Protein AF-A0A4U0RTZ6-F1 (afdb_monomer_lite)

InterPro domains:
  IPR002560 Transposase IS204/IS1001/IS1096/IS1165, DDE domain [PF01610] (41-127)
  IPR047951 Transposase ISL3 [PTHR33498] (40-130)

Organism: NCBI:txid2571141

Foldseek 3Di:
DVVVVVVVVVVVVVVVVVVVVVVVVLVPDDPLVNCCCVQLVVQQVVQVPDLVSNLVSNVVSLVVCVPDPNPSCVVVSVVCVVCVVVVSCVSVDPDDCVVVVVLVVVLVVLCVVCVVVDDPVRSVCVSVVD

Radius of gyration: 20.29 Å; chains: 1; bounding box: 56×34×50 Å

Sequence (130 aa):
HRRSHRAAELAVERARYEADRAERAFGQVEPENRLVARSLFAKLLAHHEHSAGEHAALQEWIEAVTADDLPALHGFVHDLEKDRQAVQCGLDLPYSNGATEGINNKTKLLKRQTYGRAGFALLRQRILLN

Secondary structure (DSSP, 8-state):
-HHHHHHHHHHHHHHHHHHHHHHHHHHHS-HHHHHHHHHHHHHHHHTTTSHHHHHHHHHHHHHHHHHTT-HHHHHHHHHHHHTHHHHHHHHHSS--SHHHHHHHHHHHHHHHHTTT---HHHHHHHHHT-

Structure (mmCIF, N/CA/C/O backbone):
data_AF-A0A4U0RTZ6-F1
#
_entry.id   AF-A0A4U0RTZ6-F1
#
loop_
_atom_site.group_PDB
_atom_site.id
_atom_site.type_symbol
_atom_site.label_atom_id
_atom_site.label_alt_id
_atom_site.label_comp_id
_atom_site.label_asym_id
_atom_site.label_entity_id
_atom_site.label_seq_id
_atom_site.pdbx_PDB_ins_code
_atom_site.Cartn_x
_atom_site.Cartn_y
_atom_site.Cartn_z
_atom_site.occupancy
_atom_site.B_iso_or_equiv
_atom_site.auth_seq_id
_atom_site.auth_comp_id
_atom_site.auth_asym_id
_atom_site.auth_atom_id
_atom_site.pdbx_PDB_model_num
ATOM 1 N N . HIS A 1 1 ? 33.397 15.832 12.722 1.00 61.72 1 HIS A N 1
ATOM 2 C CA . HIS A 1 1 ? 32.245 16.616 13.215 1.00 61.72 1 HIS A CA 1
ATOM 3 C C . HIS A 1 1 ? 31.463 17.366 12.123 1.00 61.72 1 HIS A C 1
ATOM 5 O O . HIS A 1 1 ? 30.258 17.188 12.039 1.00 61.72 1 HIS A O 1
ATOM 11 N N . ARG A 1 2 ? 32.096 18.169 11.247 1.00 61.81 2 ARG A N 1
ATOM 12 C CA . ARG A 1 2 ? 31.382 18.991 10.235 1.00 61.81 2 ARG A CA 1
ATOM 13 C C . ARG A 1 2 ? 30.721 18.184 9.089 1.00 61.81 2 ARG A C 1
ATOM 15 O O . ARG A 1 2 ? 29.694 18.592 8.565 1.00 61.81 2 ARG A O 1
ATOM 22 N N . ARG A 1 3 ? 31.271 17.012 8.729 1.00 62.34 3 ARG A N 1
ATOM 23 C CA . ARG A 1 3 ? 30.697 16.098 7.712 1.00 62.34 3 ARG A CA 1
ATOM 24 C C . ARG A 1 3 ? 29.473 15.307 8.201 1.00 62.34 3 ARG A C 1
ATOM 26 O O . ARG A 1 3 ? 28.564 15.094 7.411 1.00 62.34 3 ARG A O 1
ATOM 33 N N . SER A 1 4 ? 29.428 14.905 9.476 1.00 70.50 4 SER A N 1
ATOM 34 C CA . SER A 1 4 ? 28.266 14.187 10.031 1.00 70.50 4 SER A CA 1
ATOM 35 C C . SER A 1 4 ? 27.061 15.110 10.209 1.00 70.50 4 SER A C 1
ATOM 37 O O . SER A 1 4 ? 25.942 14.689 9.956 1.00 70.50 4 SER A O 1
ATOM 39 N N . HIS A 1 5 ? 27.299 16.383 10.544 1.00 78.38 5 HIS A N 1
ATOM 40 C CA . HIS A 1 5 ? 26.258 17.412 10.593 1.00 78.38 5 HIS A CA 1
ATOM 41 C C . HIS A 1 5 ? 25.587 17.603 9.227 1.00 78.38 5 HIS A C 1
ATOM 43 O O . HIS A 1 5 ? 24.372 17.522 9.116 1.00 78.38 5 HIS A O 1
ATOM 49 N N . ARG A 1 6 ? 26.386 17.734 8.160 1.00 81.50 6 ARG A N 1
ATOM 50 C CA . ARG A 1 6 ? 25.861 17.905 6.799 1.00 81.50 6 ARG A CA 1
ATOM 51 C C . ARG A 1 6 ? 25.151 16.666 6.250 1.00 81.50 6 ARG A C 1
ATOM 53 O O . ARG A 1 6 ? 24.197 16.792 5.495 1.00 81.50 6 ARG A O 1
ATOM 60 N N . ALA A 1 7 ? 25.597 15.468 6.630 1.00 84.25 7 ALA A N 1
ATOM 61 C CA . ALA A 1 7 ? 24.896 14.231 6.287 1.00 84.25 7 ALA A CA 1
ATOM 62 C C . ALA A 1 7 ? 23.529 14.134 6.987 1.00 84.25 7 ALA A C 1
ATOM 64 O O . ALA A 1 7 ? 22.559 13.718 6.361 1.00 84.25 7 ALA A O 1
ATOM 65 N N . ALA A 1 8 ? 23.440 14.559 8.252 1.00 83.88 8 ALA A N 1
ATOM 66 C CA . ALA A 1 8 ? 22.179 14.616 8.986 1.00 83.88 8 ALA A CA 1
ATOM 67 C C . ALA A 1 8 ? 21.218 15.666 8.401 1.00 83.88 8 ALA A C 1
ATOM 69 O O . ALA A 1 8 ? 20.047 15.364 8.197 1.00 83.88 8 ALA A O 1
ATOM 70 N N . GLU A 1 9 ? 21.714 16.858 8.053 1.00 87.00 9 GLU A N 1
ATOM 71 C CA . GLU A 1 9 ? 20.928 17.895 7.364 1.00 87.00 9 GLU A CA 1
ATOM 72 C C . GLU A 1 9 ? 20.334 17.373 6.049 1.00 87.00 9 GLU A C 1
ATOM 74 O O . GLU A 1 9 ? 19.130 17.477 5.825 1.00 87.00 9 GLU A O 1
ATOM 79 N N . LEU A 1 10 ? 21.159 16.732 5.214 1.00 90.25 10 LEU A N 1
ATOM 80 C CA . LEU A 1 10 ? 20.715 16.138 3.951 1.00 90.25 10 LEU A CA 1
ATOM 81 C C . LEU A 1 10 ? 19.707 15.000 4.155 1.00 90.25 10 LEU A C 1
ATOM 83 O O . LEU A 1 10 ? 18.786 14.854 3.355 1.00 90.25 10 LEU A O 1
ATOM 87 N N . ALA A 1 11 ? 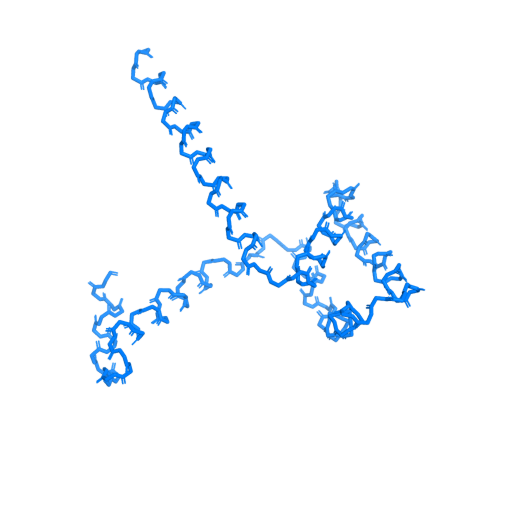19.859 14.192 5.208 1.00 91.31 11 ALA A N 1
ATOM 88 C CA . ALA A 1 11 ? 18.905 13.133 5.532 1.00 91.31 11 ALA A CA 1
ATOM 89 C C . ALA A 1 11 ? 17.539 13.706 5.937 1.00 91.31 11 ALA A C 1
ATOM 91 O O . ALA A 1 11 ? 16.511 13.217 5.474 1.00 91.31 11 ALA A O 1
ATOM 92 N N . V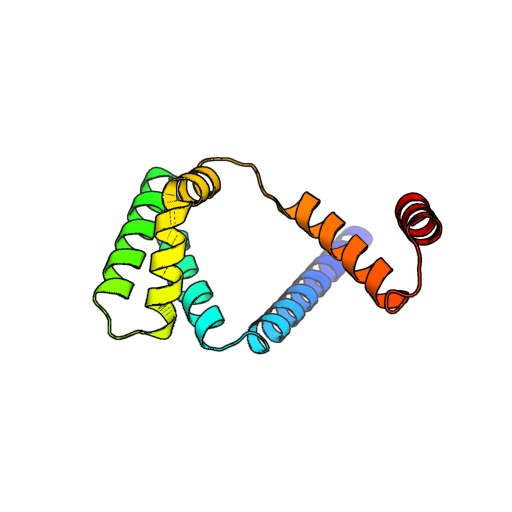AL A 1 12 ? 17.527 14.771 6.744 1.00 92.88 12 VAL A N 1
ATOM 93 C CA . VAL A 1 12 ? 16.297 15.477 7.130 1.00 92.88 12 VAL A CA 1
ATOM 94 C C . VAL A 1 12 ? 15.625 16.103 5.911 1.00 92.88 12 VAL A C 1
ATOM 96 O O . VAL A 1 12 ? 14.416 15.969 5.738 1.00 92.88 12 VAL A O 1
ATOM 99 N N . GLU A 1 13 ? 16.391 16.755 5.040 1.00 92.69 13 GLU A N 1
ATOM 100 C CA . GLU A 1 13 ? 15.854 17.377 3.829 1.00 92.69 13 GLU A CA 1
ATOM 101 C C . GLU A 1 13 ? 15.295 16.341 2.850 1.00 92.69 13 GLU A C 1
ATOM 103 O O . GLU A 1 13 ? 14.209 16.517 2.296 1.00 92.69 13 GLU A O 1
ATOM 108 N N . ARG A 1 14 ? 15.975 15.199 2.715 1.00 92.62 14 ARG A N 1
ATOM 109 C CA . ARG A 1 14 ? 15.479 14.075 1.925 1.00 92.62 14 ARG A CA 1
ATOM 110 C C . ARG A 1 14 ? 14.191 13.488 2.501 1.00 92.62 14 ARG A C 1
ATOM 112 O O . ARG A 1 14 ? 13.264 13.241 1.737 1.00 92.62 14 ARG A O 1
ATOM 119 N N . ALA A 1 15 ? 14.115 13.302 3.817 1.00 90.56 15 ALA A N 1
ATOM 120 C CA . ALA A 1 15 ? 12.908 12.807 4.473 1.00 90.56 15 ALA A CA 1
ATOM 121 C C . ALA A 1 15 ? 11.719 13.758 4.259 1.00 90.56 15 ALA A C 1
ATOM 123 O O . ALA A 1 15 ? 10.623 13.303 3.943 1.00 90.56 15 ALA A O 1
ATOM 124 N N . ARG A 1 16 ? 11.943 15.078 4.345 1.00 92.88 16 ARG A N 1
ATOM 125 C CA . ARG A 1 16 ? 10.922 16.092 4.028 1.00 92.88 16 ARG A CA 1
ATOM 126 C C . ARG A 1 16 ? 10.460 15.994 2.579 1.00 92.88 16 ARG A C 1
ATOM 128 O O . ARG A 1 16 ? 9.267 15.922 2.323 1.00 92.88 16 ARG A O 1
ATOM 135 N N . TYR A 1 17 ? 11.397 15.914 1.636 1.00 93.00 17 TYR A N 1
ATOM 136 C CA . TYR A 1 17 ? 11.056 15.764 0.224 1.00 93.00 17 TYR A CA 1
ATOM 137 C C . TYR A 1 17 ? 10.249 14.487 -0.056 1.00 93.00 17 TYR A C 1
ATOM 139 O O . TYR A 1 17 ? 9.292 14.509 -0.833 1.00 93.00 17 TYR A O 1
ATOM 147 N N . GLU A 1 18 ? 10.636 13.367 0.556 1.00 90.56 18 GLU A N 1
ATOM 148 C CA . GLU A 1 18 ? 9.924 12.095 0.429 1.00 90.56 18 GLU A CA 1
ATOM 149 C C . GLU A 1 18 ? 8.515 12.182 1.036 1.00 90.56 18 GLU A C 1
ATOM 151 O O . GLU A 1 18 ? 7.569 11.712 0.401 1.00 90.56 18 GLU A O 1
ATOM 156 N N . ALA A 1 19 ? 8.353 12.859 2.177 1.00 88.62 19 ALA A N 1
ATOM 157 C CA . ALA A 1 19 ? 7.051 13.129 2.785 1.00 88.62 19 ALA A CA 1
ATOM 158 C C . ALA A 1 19 ? 6.160 13.995 1.878 1.00 88.62 19 ALA A C 1
ATOM 160 O O . ALA A 1 19 ? 5.053 13.579 1.539 1.00 88.62 19 ALA A O 1
ATOM 161 N N . ASP A 1 20 ? 6.664 15.126 1.379 1.00 93.00 20 ASP A N 1
ATOM 162 C CA . ASP A 1 20 ? 5.916 16.011 0.474 1.00 93.00 20 ASP A CA 1
ATOM 163 C C . ASP A 1 20 ? 5.513 15.288 -0.820 1.00 93.00 20 ASP A C 1
ATOM 165 O O . ASP A 1 20 ? 4.450 15.513 -1.406 1.00 93.00 20 ASP A O 1
ATOM 169 N N . ARG A 1 21 ? 6.395 14.416 -1.322 1.00 91.19 21 ARG A N 1
ATOM 170 C CA . ARG A 1 21 ? 6.116 13.586 -2.495 1.00 91.19 21 ARG A CA 1
ATOM 171 C C . ARG A 1 21 ? 5.011 12.576 -2.203 1.00 91.19 21 ARG A C 1
ATOM 173 O O . ARG A 1 21 ? 4.152 12.390 -3.066 1.00 91.19 21 ARG A O 1
ATOM 180 N N . ALA A 1 22 ? 5.046 11.931 -1.040 1.00 87.75 22 ALA A N 1
ATOM 181 C CA . ALA A 1 22 ? 4.019 10.991 -0.614 1.00 87.75 22 ALA A CA 1
ATOM 182 C C . ALA A 1 22 ? 2.666 11.691 -0.445 1.00 87.75 22 ALA A C 1
ATOM 184 O O . ALA A 1 22 ? 1.664 11.185 -0.940 1.00 87.75 22 ALA A O 1
ATOM 185 N N . GLU A 1 23 ? 2.638 12.886 0.146 1.00 88.25 23 GLU A N 1
ATOM 186 C CA . GLU A 1 23 ? 1.414 13.669 0.322 1.00 88.25 23 GLU A CA 1
ATOM 187 C C . GLU A 1 23 ? 0.792 14.066 -1.022 1.00 88.25 23 GLU A C 1
ATOM 189 O O . GLU A 1 23 ? -0.400 13.847 -1.248 1.00 88.25 23 GLU A O 1
ATOM 194 N N . ARG A 1 24 ? 1.602 14.558 -1.970 1.00 92.25 24 ARG A N 1
ATOM 195 C CA . ARG A 1 24 ? 1.122 14.841 -3.332 1.00 92.25 24 ARG A CA 1
ATOM 196 C C . ARG A 1 24 ? 0.574 13.593 -4.010 1.00 92.25 24 ARG A C 1
ATOM 198 O O . ARG A 1 24 ? -0.482 13.666 -4.629 1.00 92.25 24 ARG A O 1
ATOM 205 N N . ALA A 1 25 ? 1.280 12.466 -3.908 1.00 88.12 25 ALA A N 1
ATOM 206 C CA . ALA A 1 25 ? 0.829 11.206 -4.490 1.00 88.12 25 ALA A CA 1
ATOM 207 C C . ALA A 1 25 ? -0.500 10.75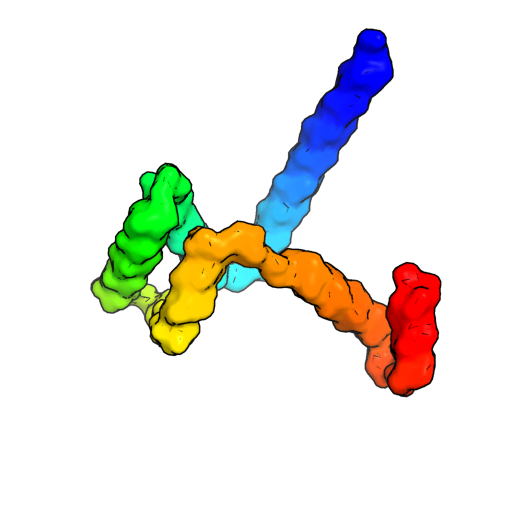5 -3.871 1.00 88.12 25 ALA A C 1
ATOM 209 O O . ALA A 1 25 ? -1.427 10.429 -4.606 1.00 88.12 25 ALA A O 1
ATOM 210 N N . PHE A 1 26 ? -0.624 10.824 -2.544 1.00 86.88 26 PHE A N 1
ATOM 211 C CA . PHE A 1 26 ? -1.859 10.524 -1.830 1.00 86.88 26 PHE A CA 1
ATOM 212 C C . PHE A 1 26 ? -3.000 11.433 -2.303 1.00 86.88 26 PHE A C 1
ATOM 214 O O . PHE A 1 26 ? -4.069 10.944 -2.646 1.00 86.88 26 PHE A O 1
ATOM 221 N N . GLY A 1 27 ? -2.758 12.737 -2.453 1.00 89.50 27 GLY A N 1
ATOM 222 C CA . GLY A 1 27 ? -3.729 13.705 -2.973 1.00 89.50 27 GLY A CA 1
ATOM 223 C C . GLY A 1 27 ? -4.223 13.450 -4.408 1.00 89.50 27 GLY A C 1
ATOM 224 O O . GLY A 1 27 ? -5.266 13.983 -4.784 1.00 89.50 27 GLY A O 1
ATOM 225 N N . GLN A 1 28 ? -3.528 12.627 -5.198 1.00 90.81 28 GLN A N 1
ATOM 226 C CA . GLN A 1 28 ? -3.966 12.210 -6.540 1.00 90.81 28 GLN A CA 1
ATOM 227 C C . GLN A 1 28 ? -4.785 10.911 -6.541 1.00 90.81 28 GLN A C 1
ATOM 229 O O . GLN A 1 28 ? -5.435 10.615 -7.539 1.00 90.81 28 GLN A O 1
ATOM 234 N N . VAL A 1 29 ? -4.761 10.140 -5.450 1.00 89.50 29 VAL A N 1
ATOM 235 C CA . VAL A 1 29 ? -5.569 8.921 -5.297 1.00 89.50 29 VAL A CA 1
ATOM 236 C C . VAL A 1 29 ? -7.043 9.290 -5.142 1.00 89.50 29 VAL A C 1
ATOM 238 O O . VAL A 1 29 ? -7.375 10.322 -4.552 1.00 89.50 29 VAL A O 1
ATOM 241 N N . GLU A 1 30 ? -7.931 8.440 -5.651 1.00 89.19 30 GLU A N 1
ATOM 242 C CA . GLU A 1 30 ? -9.375 8.621 -5.571 1.00 89.19 30 GLU A CA 1
ATOM 243 C C . GLU A 1 30 ? -9.835 8.813 -4.109 1.00 89.19 30 GLU A C 1
ATOM 245 O O . GLU A 1 30 ? -9.313 8.152 -3.203 1.00 89.19 30 GLU A O 1
ATOM 250 N N . PRO A 1 31 ? -10.811 9.704 -3.837 1.00 87.31 31 PRO A N 1
ATOM 251 C CA . PRO A 1 31 ? -11.238 10.022 -2.472 1.00 87.31 31 PRO A CA 1
ATOM 252 C C . PRO A 1 31 ? -11.645 8.803 -1.634 1.00 87.31 31 PRO A C 1
ATOM 254 O O . PRO A 1 31 ? -11.337 8.753 -0.446 1.00 87.31 31 PRO A O 1
ATOM 257 N N . GLU A 1 32 ? -12.284 7.820 -2.259 1.00 85.94 32 GLU A N 1
ATOM 258 C CA . GLU A 1 32 ? -12.753 6.579 -1.634 1.00 85.94 32 GLU A CA 1
ATOM 259 C C . GLU A 1 32 ? -11.579 5.700 -1.173 1.00 85.94 32 GLU A C 1
ATOM 261 O O . GLU A 1 32 ? -11.498 5.310 -0.009 1.00 85.94 32 GLU A O 1
ATOM 266 N N . ASN A 1 33 ? -10.589 5.499 -2.047 1.00 86.31 33 ASN A N 1
ATOM 267 C CA . ASN A 1 33 ? -9.361 4.760 -1.740 1.00 86.31 33 ASN A CA 1
ATOM 268 C C . ASN A 1 33 ? -8.546 5.446 -0.633 1.00 86.31 33 ASN A C 1
ATOM 270 O O . ASN A 1 33 ? -7.987 4.794 0.252 1.00 86.31 33 ASN A O 1
ATOM 274 N N . ARG A 1 34 ? -8.510 6.784 -0.636 1.00 90.00 34 ARG A N 1
ATOM 275 C CA . ARG A 1 34 ? -7.904 7.560 0.454 1.00 90.00 34 ARG A CA 1
ATOM 276 C C . ARG A 1 34 ? -8.622 7.362 1.785 1.00 90.00 34 ARG A C 1
ATOM 278 O O . ARG A 1 34 ? -7.961 7.345 2.824 1.00 90.00 34 ARG A O 1
ATOM 285 N N . LEU A 1 35 ? -9.951 7.269 1.765 1.00 87.56 35 LEU A N 1
ATOM 286 C CA . LEU A 1 35 ? -10.767 7.079 2.961 1.00 87.56 35 LEU A CA 1
ATOM 287 C C . LEU A 1 35 ? -10.522 5.699 3.577 1.00 87.56 35 LEU A C 1
ATOM 289 O O . LEU A 1 35 ? -10.291 5.623 4.785 1.00 87.56 35 LEU A O 1
ATOM 293 N N . VAL A 1 36 ? -10.469 4.644 2.757 1.00 88.12 36 VAL A N 1
ATOM 294 C CA . VAL A 1 36 ? -10.050 3.298 3.189 1.00 88.12 36 VAL A CA 1
ATOM 295 C C . VAL A 1 36 ? -8.679 3.366 3.855 1.00 88.12 36 VAL A C 1
ATOM 297 O O . VAL A 1 36 ? -8.543 3.010 5.022 1.00 88.12 36 VAL A O 1
ATOM 300 N N . ALA A 1 37 ? -7.676 3.895 3.146 1.00 85.25 37 ALA A N 1
ATOM 301 C CA . ALA A 1 37 ? -6.304 3.934 3.639 1.00 85.25 37 ALA A CA 1
ATOM 302 C C . ALA A 1 37 ? -6.184 4.690 4.970 1.00 85.25 37 ALA A C 1
ATOM 304 O O . ALA A 1 37 ? -5.548 4.203 5.896 1.00 85.25 37 ALA A O 1
ATOM 305 N N . ARG A 1 38 ? -6.818 5.861 5.106 1.00 86.94 38 ARG A N 1
ATOM 306 C CA . ARG A 1 38 ? -6.750 6.647 6.348 1.00 86.94 38 ARG A CA 1
ATOM 307 C C . ARG A 1 38 ? -7.469 5.977 7.508 1.00 86.94 38 ARG A C 1
ATOM 309 O O . ARG A 1 38 ? -6.922 5.952 8.604 1.00 86.94 38 ARG A O 1
ATOM 316 N N . SER A 1 39 ? -8.690 5.496 7.281 1.00 88.44 39 SER A N 1
ATOM 317 C CA . SER A 1 39 ? -9.533 4.941 8.344 1.00 88.44 39 SER A CA 1
ATOM 318 C C . SER A 1 39 ? -8.978 3.617 8.868 1.00 88.44 39 SER A C 1
ATOM 320 O O . SER A 1 39 ? -8.818 3.465 10.078 1.00 88.44 39 SER A O 1
ATOM 322 N N . LEU A 1 40 ? -8.588 2.710 7.967 1.00 88.00 40 LEU A N 1
ATOM 323 C CA . LEU A 1 40 ? -7.985 1.431 8.327 1.00 88.00 40 LEU A CA 1
ATOM 324 C C . LEU A 1 40 ? -6.630 1.630 9.010 1.00 88.00 40 LEU A C 1
ATOM 326 O O . LEU A 1 40 ? -6.398 1.085 10.085 1.00 88.00 40 LEU A O 1
ATOM 330 N N . PHE A 1 41 ? -5.744 2.445 8.427 1.00 85.62 41 PHE A N 1
ATOM 331 C CA . PHE A 1 41 ? -4.406 2.648 8.986 1.00 85.62 41 PHE A CA 1
ATOM 332 C C . PHE A 1 41 ? -4.456 3.328 10.356 1.00 85.62 41 PHE A C 1
ATOM 334 O O . PHE A 1 41 ? -3.724 2.933 11.256 1.00 85.62 41 PHE A O 1
ATOM 341 N N . ALA A 1 42 ? -5.351 4.302 10.553 1.00 86.88 42 ALA A N 1
ATOM 342 C CA . ALA A 1 42 ? -5.557 4.916 11.863 1.00 86.88 42 ALA A CA 1
ATOM 343 C C . ALA A 1 42 ? -6.006 3.889 12.913 1.00 86.88 42 ALA A C 1
ATOM 345 O O . ALA A 1 42 ? -5.510 3.917 14.039 1.00 86.88 42 ALA A O 1
ATOM 346 N N . LYS A 1 43 ? -6.905 2.968 12.541 1.00 87.00 43 LYS A N 1
ATOM 347 C CA . LYS A 1 43 ? -7.351 1.897 13.434 1.00 87.00 43 LYS A CA 1
ATOM 348 C C . LYS A 1 43 ? -6.213 0.924 13.748 1.00 87.00 43 LYS A C 1
ATOM 350 O O . LYS A 1 43 ? -5.988 0.635 14.912 1.00 87.00 43 LYS A O 1
ATOM 355 N N . LEU A 1 44 ? -5.449 0.474 12.754 1.00 87.19 44 LEU A N 1
ATOM 356 C CA . LEU A 1 44 ? -4.323 -0.440 12.980 1.00 87.19 44 LEU A CA 1
ATOM 357 C C . LEU A 1 44 ? -3.221 0.196 13.841 1.00 87.19 44 LEU A C 1
ATOM 359 O O . LEU A 1 44 ? -2.766 -0.421 14.799 1.00 87.19 44 LEU A O 1
ATOM 363 N N . LEU A 1 45 ? -2.848 1.455 13.578 1.00 84.31 45 LEU A N 1
ATOM 364 C CA . LEU A 1 45 ? -1.852 2.176 14.380 1.00 84.31 45 LEU A CA 1
ATOM 365 C C . LEU A 1 45 ? -2.245 2.289 15.855 1.00 84.31 45 LEU A C 1
ATOM 367 O O . LEU A 1 45 ? -1.381 2.198 16.725 1.00 84.31 45 LEU A O 1
ATOM 371 N N . ALA A 1 46 ? -3.536 2.477 16.140 1.00 84.44 46 ALA A N 1
ATOM 372 C CA . ALA A 1 46 ? -4.031 2.564 17.509 1.00 84.44 46 ALA A CA 1
ATOM 373 C C . ALA A 1 46 ? -3.875 1.245 18.293 1.00 84.44 46 ALA A C 1
ATOM 375 O O . ALA A 1 46 ? -3.933 1.268 19.519 1.00 84.44 46 ALA A O 1
ATOM 37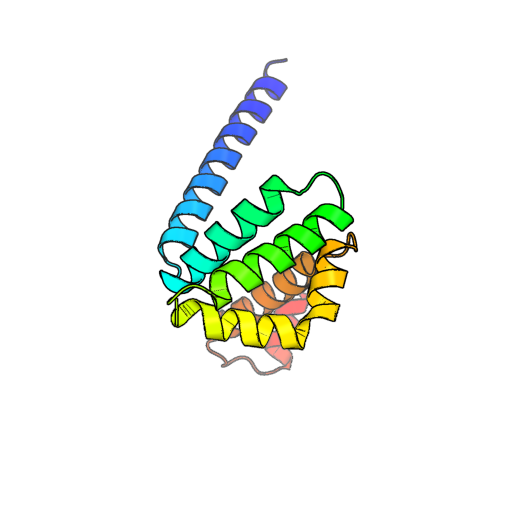6 N N . HIS A 1 47 ? -3.645 0.118 17.609 1.00 81.94 47 HIS A N 1
ATOM 377 C CA . HIS A 1 47 ? -3.537 -1.214 18.209 1.00 81.94 47 HIS A CA 1
ATOM 378 C C . HIS A 1 47 ? -2.232 -1.955 17.834 1.00 81.94 47 HIS A C 1
ATOM 380 O O . HIS A 1 47 ? -2.126 -3.155 18.081 1.00 81.94 47 HIS A O 1
ATOM 386 N N . HIS A 1 48 ? -1.226 -1.257 17.284 1.00 73.69 48 HIS A N 1
ATOM 387 C CA . HIS A 1 48 ? -0.002 -1.859 16.715 1.00 73.69 48 HIS A CA 1
ATOM 388 C C . HIS A 1 48 ? 0.935 -2.533 17.741 1.00 73.69 48 HIS A C 1
ATOM 390 O O . HIS A 1 48 ? 1.931 -3.146 17.368 1.00 73.69 48 HIS A O 1
ATOM 396 N N . GLU A 1 49 ? 0.664 -2.410 19.045 1.00 68.88 49 GLU A N 1
ATOM 397 C CA . GLU A 1 49 ? 1.570 -2.911 20.089 1.00 68.88 49 GLU A CA 1
ATOM 398 C C . GLU A 1 49 ? 1.703 -4.446 20.077 1.00 68.88 49 GLU A C 1
ATOM 400 O O . GLU A 1 49 ? 2.751 -4.971 20.459 1.00 68.88 49 GLU A O 1
ATOM 405 N N . HIS A 1 50 ? 0.683 -5.170 19.595 1.00 68.12 50 HIS A N 1
ATOM 406 C CA . HIS A 1 50 ? 0.672 -6.632 19.507 1.00 68.12 50 HIS A CA 1
ATOM 407 C C . HIS A 1 50 ? -0.152 -7.127 18.306 1.00 68.12 50 HIS A C 1
ATOM 409 O O . HIS A 1 50 ? -1.238 -6.609 18.062 1.00 68.12 50 HIS A O 1
ATOM 415 N N . SER A 1 51 ? 0.275 -8.211 17.644 1.00 68.06 51 SER A N 1
ATOM 416 C CA . SER A 1 51 ? -0.437 -8.807 16.490 1.00 68.06 51 SER A CA 1
ATOM 417 C C . SER A 1 51 ? -1.882 -9.218 16.814 1.00 68.06 51 SER A C 1
ATOM 419 O O . SER A 1 51 ? -2.795 -9.039 16.011 1.00 68.06 51 SER A O 1
ATOM 421 N N . ALA A 1 52 ? -2.140 -9.673 18.048 1.00 73.12 52 ALA A N 1
ATOM 422 C CA . ALA A 1 52 ? -3.503 -9.930 18.521 1.00 73.12 52 ALA A CA 1
ATOM 423 C C . ALA A 1 52 ? -4.375 -8.654 18.560 1.00 73.12 52 ALA A C 1
ATOM 425 O O . ALA A 1 52 ? -5.582 -8.723 18.330 1.00 73.12 52 ALA A O 1
ATOM 426 N N . GLY A 1 53 ? -3.765 -7.495 18.824 1.00 79.75 53 GLY A N 1
ATOM 427 C CA . GLY A 1 53 ? -4.413 -6.184 18.784 1.00 79.75 53 GLY A CA 1
ATOM 428 C C . GLY A 1 53 ? -4.712 -5.721 17.359 1.00 79.75 53 GLY A C 1
ATOM 429 O O . GLY A 1 53 ? -5.794 -5.198 17.109 1.00 79.75 53 GLY A O 1
ATOM 430 N N . GLU A 1 54 ? -3.816 -5.983 16.409 1.00 83.19 54 GLU A N 1
ATOM 431 C CA . GLU A 1 54 ? -4.011 -5.641 14.993 1.00 83.19 54 GLU A CA 1
ATOM 432 C C . GLU A 1 54 ? -5.155 -6.447 14.359 1.00 83.19 54 GLU A C 1
ATOM 434 O O . GLU A 1 54 ? -5.949 -5.908 13.586 1.00 83.19 54 GLU A O 1
ATOM 439 N N . HIS A 1 55 ? -5.308 -7.719 14.743 1.00 88.38 55 HIS A N 1
ATOM 440 C CA . HIS A 1 55 ? -6.426 -8.557 14.298 1.00 88.38 55 HIS A CA 1
ATOM 441 C C . HIS A 1 55 ? -7.777 -8.050 14.809 1.00 88.38 55 HIS A C 1
ATOM 443 O O . HIS A 1 55 ? -8.732 -7.962 14.034 1.00 88.38 55 HIS A O 1
ATOM 449 N N . ALA A 1 56 ? -7.852 -7.694 16.095 1.00 88.81 56 ALA A N 1
ATOM 450 C CA . ALA A 1 56 ? -9.054 -7.111 16.685 1.00 88.81 56 ALA A CA 1
ATOM 451 C C . ALA A 1 56 ? -9.383 -5.754 16.046 1.00 88.81 56 ALA A C 1
ATOM 453 O O . ALA A 1 56 ? -10.520 -5.514 15.655 1.00 88.81 56 ALA A O 1
ATOM 454 N N . ALA A 1 57 ? -8.375 -4.905 15.840 1.00 89.81 57 ALA A N 1
ATOM 455 C CA . ALA A 1 57 ? -8.535 -3.609 15.191 1.00 89.81 57 ALA A CA 1
ATOM 456 C C . ALA A 1 57 ? -9.070 -3.726 13.760 1.00 89.81 57 ALA A C 1
ATOM 458 O O . ALA A 1 57 ? -9.967 -2.975 13.373 1.00 89.81 57 ALA A O 1
ATOM 459 N N . LEU A 1 58 ? -8.551 -4.680 12.982 1.00 91.31 58 LEU A N 1
ATOM 460 C CA . LEU A 1 58 ? -9.049 -4.959 11.640 1.00 91.31 58 LEU A CA 1
ATOM 461 C C . LEU A 1 58 ? -10.516 -5.410 11.675 1.00 91.31 58 LEU A C 1
ATOM 463 O O . LEU A 1 58 ? -11.312 -4.936 10.869 1.00 91.31 58 LEU A O 1
ATOM 467 N N . GLN A 1 59 ? -10.877 -6.296 12.605 1.00 92.12 59 GLN A N 1
ATOM 468 C CA . GLN A 1 59 ? -12.250 -6.780 12.756 1.00 92.12 59 GLN A CA 1
ATOM 469 C C . GLN A 1 59 ? -13.214 -5.648 13.143 1.00 92.12 59 GLN A C 1
ATOM 471 O O . GLN A 1 59 ? -14.238 -5.457 12.492 1.00 92.12 59 GLN A O 1
ATOM 476 N N . GLU A 1 60 ? -12.852 -4.839 14.137 1.00 92.12 60 GLU A N 1
ATOM 477 C CA . GLU A 1 60 ? -13.644 -3.684 14.565 1.00 92.12 60 GLU A CA 1
ATOM 478 C C . GLU A 1 60 ? -13.823 -2.653 13.442 1.00 92.12 60 GLU A C 1
ATOM 480 O O . GLU A 1 60 ? -14.876 -2.027 13.326 1.00 92.12 60 GLU A O 1
ATOM 485 N N . TRP A 1 61 ? -12.797 -2.448 12.608 1.00 93.56 61 TRP A N 1
ATOM 486 C CA . TRP A 1 61 ? -12.899 -1.553 11.455 1.00 93.56 61 TRP A CA 1
ATOM 487 C C . TRP A 1 61 ? -13.890 -2.079 10.413 1.00 93.56 61 TRP A C 1
ATOM 489 O O . TRP A 1 61 ? -14.705 -1.312 9.903 1.00 93.56 61 TRP A O 1
ATOM 499 N N . ILE A 1 62 ? -13.857 -3.382 10.129 1.00 92.56 62 ILE A N 1
ATOM 500 C CA . ILE A 1 62 ? -14.786 -4.032 9.195 1.00 92.56 62 ILE A CA 1
ATOM 501 C C . ILE A 1 62 ? -16.224 -3.913 9.684 1.00 92.56 62 ILE A C 1
ATOM 503 O O . ILE A 1 62 ? -17.109 -3.551 8.909 1.00 92.56 62 ILE A O 1
ATOM 507 N N . GLU A 1 63 ? -16.457 -4.162 10.970 1.00 92.62 63 GLU A N 1
ATOM 508 C CA . GLU A 1 63 ? -17.775 -4.021 11.589 1.00 92.62 63 GLU A CA 1
ATOM 509 C C . GLU A 1 63 ? -18.275 -2.576 11.518 1.00 92.62 63 GLU A C 1
ATOM 511 O O . GLU A 1 63 ? -19.419 -2.346 11.125 1.00 92.62 63 GLU A O 1
ATOM 516 N N . ALA A 1 64 ? -17.410 -1.599 11.807 1.00 90.94 64 ALA A N 1
ATOM 517 C CA . ALA A 1 64 ? -17.753 -0.184 11.714 1.00 90.94 64 ALA A CA 1
ATOM 518 C C . ALA A 1 64 ? -18.134 0.231 10.284 1.00 90.94 64 ALA A C 1
ATOM 520 O O . ALA A 1 64 ? -19.156 0.880 10.089 1.00 90.94 64 ALA A O 1
ATOM 521 N N . VAL A 1 65 ? -17.353 -0.178 9.280 1.00 91.19 65 VAL A N 1
ATOM 522 C CA . VAL A 1 65 ? -17.639 0.116 7.867 1.00 91.19 65 VAL A CA 1
ATOM 523 C C . VAL A 1 65 ? -18.915 -0.576 7.391 1.00 91.19 65 VAL A C 1
ATOM 525 O O . VAL A 1 65 ? -19.671 0.003 6.619 1.00 91.19 65 VAL A O 1
ATOM 528 N N . THR A 1 66 ? -19.165 -1.805 7.845 1.00 89.19 66 THR A N 1
ATOM 529 C CA . THR A 1 66 ? -20.367 -2.567 7.471 1.00 89.19 66 THR A CA 1
ATOM 530 C C . THR A 1 66 ? -21.631 -1.971 8.093 1.00 89.19 66 THR A C 1
ATOM 532 O O . THR A 1 66 ? -22.697 -2.028 7.485 1.00 89.19 66 THR A O 1
ATOM 535 N N . ALA A 1 67 ? -21.525 -1.400 9.296 1.00 90.06 67 ALA A N 1
ATOM 536 C CA . ALA A 1 67 ? -22.633 -0.740 9.982 1.00 90.06 67 ALA A CA 1
ATOM 537 C C . ALA A 1 67 ? -22.923 0.681 9.460 1.00 90.06 67 ALA A C 1
ATOM 539 O O . ALA A 1 67 ? -24.028 1.182 9.666 1.00 90.06 67 ALA A O 1
ATOM 540 N N . ASP A 1 68 ? -21.948 1.328 8.818 1.00 87.00 68 ASP A N 1
ATOM 541 C CA . ASP A 1 68 ? -22.071 2.676 8.260 1.00 87.00 68 ASP A CA 1
ATOM 542 C C . ASP A 1 68 ? -22.572 2.652 6.803 1.00 87.00 68 ASP A C 1
ATOM 544 O O . ASP A 1 68 ? -22.350 1.692 6.059 1.00 87.00 68 ASP A O 1
ATOM 548 N N . ASP A 1 69 ? -23.217 3.733 6.363 1.00 81.62 69 ASP A N 1
ATOM 549 C CA . ASP A 1 69 ? -23.677 3.901 4.979 1.00 81.62 69 ASP A CA 1
ATOM 550 C C . ASP A 1 69 ? -22.547 4.473 4.112 1.00 81.62 69 ASP A C 1
ATOM 552 O O . ASP A 1 69 ? -22.584 5.607 3.625 1.00 81.62 69 ASP A O 1
ATOM 556 N N . LEU A 1 70 ? -21.494 3.667 3.943 1.00 81.75 70 LEU A N 1
ATOM 557 C CA . LEU A 1 70 ? -20.332 3.974 3.108 1.00 81.75 70 LEU A CA 1
ATOM 558 C C . LEU A 1 70 ? -20.229 2.982 1.933 1.00 81.75 70 LEU A C 1
ATOM 560 O O . LEU A 1 70 ? -19.332 2.132 1.929 1.00 81.75 70 LEU A O 1
ATOM 564 N N . PRO A 1 71 ? -21.077 3.105 0.887 1.00 80.75 71 PRO A N 1
ATOM 565 C CA . PRO A 1 71 ? -21.127 2.147 -0.224 1.00 80.75 71 PRO A CA 1
ATOM 566 C C . PRO A 1 71 ? -19.779 1.938 -0.923 1.00 80.75 71 PRO A C 1
ATOM 568 O O . PRO A 1 71 ? -19.453 0.833 -1.356 1.00 80.75 71 PRO A O 1
ATOM 571 N N . ALA A 1 72 ? -18.970 2.998 -0.992 1.00 80.00 72 ALA A N 1
ATOM 572 C CA . ALA A 1 72 ? -17.625 2.971 -1.556 1.00 80.00 72 ALA A CA 1
ATOM 573 C C . ALA A 1 72 ? -16.667 2.021 -0.810 1.00 80.00 72 ALA A C 1
ATOM 575 O O . ALA A 1 72 ? -15.740 1.475 -1.403 1.00 80.00 72 ALA A O 1
ATOM 576 N N . LEU A 1 73 ? -16.879 1.814 0.493 1.00 86.50 73 LEU A N 1
ATOM 577 C CA . LEU A 1 73 ? -16.027 0.973 1.331 1.00 86.50 73 LEU A CA 1
ATOM 578 C C . LEU A 1 73 ? -16.562 -0.457 1.459 1.00 86.50 73 LEU A C 1
ATOM 580 O O . LEU A 1 73 ? -15.775 -1.376 1.683 1.00 86.50 73 LEU A O 1
ATOM 584 N N . HIS A 1 74 ? -17.868 -0.674 1.274 1.00 89.31 74 HIS A N 1
ATOM 585 C CA . HIS A 1 74 ? -18.469 -2.012 1.352 1.00 89.31 74 HIS A CA 1
ATOM 586 C C . HIS A 1 74 ? -17.878 -2.979 0.323 1.00 89.31 74 HIS A C 1
ATOM 588 O O . HIS A 1 74 ? -17.591 -4.126 0.660 1.00 89.31 74 HIS A O 1
ATOM 594 N N . GLY A 1 75 ? -17.629 -2.516 -0.908 1.00 88.06 75 GLY A N 1
ATOM 595 C CA . GLY A 1 75 ? -16.970 -3.331 -1.935 1.00 88.06 75 GLY A CA 1
ATOM 596 C C . GLY A 1 75 ? -15.562 -3.767 -1.521 1.00 88.06 75 GLY A C 1
ATOM 597 O O . GLY A 1 75 ? -15.204 -4.934 -1.665 1.00 88.06 75 GLY A O 1
ATOM 598 N N . PHE A 1 76 ? -14.795 -2.851 -0.924 1.00 89.88 76 PHE A N 1
ATOM 599 C CA . PHE A 1 76 ? -13.461 -3.149 -0.412 1.00 89.88 76 PHE A CA 1
ATOM 600 C C . PHE A 1 76 ? -13.498 -4.154 0.745 1.00 89.88 76 PHE A C 1
ATOM 602 O O . PHE A 1 76 ? -12.727 -5.106 0.739 1.00 89.88 76 PHE A O 1
ATOM 609 N N . VAL A 1 77 ? -14.403 -3.977 1.714 1.00 92.50 77 VAL A N 1
ATOM 610 C CA . VAL A 1 77 ? -14.563 -4.910 2.843 1.00 92.50 77 VAL A CA 1
ATOM 611 C C . VAL A 1 77 ? -14.940 -6.307 2.360 1.00 92.50 77 VAL A C 1
ATOM 613 O O . VAL A 1 77 ? -14.376 -7.288 2.836 1.00 92.50 77 VAL A O 1
ATOM 616 N N . HIS A 1 78 ? -15.846 -6.406 1.387 1.00 91.38 78 HIS A N 1
ATOM 61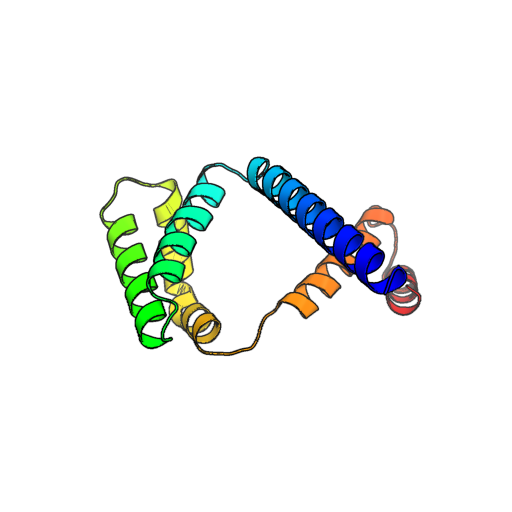7 C CA . HIS A 1 78 ? -16.245 -7.688 0.809 1.00 91.38 78 HIS A CA 1
ATOM 618 C C . HIS A 1 78 ? -15.068 -8.441 0.187 1.00 91.38 78 HIS A C 1
ATOM 620 O O . HIS A 1 78 ? -14.905 -9.638 0.419 1.00 91.38 78 HIS A O 1
ATOM 626 N N . ASP A 1 79 ? -14.237 -7.755 -0.596 1.00 91.06 79 ASP A N 1
ATOM 627 C CA . ASP A 1 79 ? -13.056 -8.376 -1.196 1.00 91.06 79 ASP A CA 1
ATOM 628 C C . ASP A 1 79 ? -11.972 -8.675 -0.148 1.00 91.06 79 ASP A C 1
ATOM 630 O O . ASP A 1 79 ? -11.358 -9.739 -0.191 1.00 91.06 79 ASP A O 1
ATOM 634 N N . LEU A 1 80 ? -11.803 -7.805 0.851 1.00 92.44 80 LEU A N 1
ATOM 635 C CA . LEU A 1 80 ? -10.880 -8.016 1.966 1.00 92.44 80 LEU A CA 1
ATOM 636 C C . LEU A 1 80 ? -11.245 -9.258 2.792 1.00 92.44 80 LEU A C 1
ATOM 638 O O . LEU A 1 80 ? -10.356 -10.004 3.196 1.00 92.44 80 LEU A O 1
ATOM 642 N N . GLU A 1 81 ? -12.536 -9.508 3.018 1.00 92.50 81 GLU A N 1
ATOM 643 C CA . GLU A 1 81 ? -13.017 -10.701 3.723 1.00 92.50 81 GLU A CA 1
ATOM 644 C C . GLU A 1 81 ? -12.771 -11.995 2.936 1.00 92.50 81 GLU A C 1
ATOM 646 O O . GLU A 1 81 ? -12.405 -13.013 3.527 1.00 92.50 81 GLU A O 1
ATOM 651 N N . LYS A 1 82 ? -12.880 -11.975 1.600 1.00 94.69 82 LYS A N 1
ATOM 652 C CA . LYS A 1 82 ? -12.505 -13.142 0.773 1.00 94.69 82 LYS A CA 1
ATOM 653 C C . LYS A 1 82 ? -11.031 -13.506 0.937 1.00 94.69 82 LYS A C 1
ATOM 655 O O . LYS A 1 82 ? -10.695 -14.688 0.955 1.00 94.69 82 LYS A O 1
ATOM 660 N N . ASP A 1 83 ? -10.180 -12.496 1.093 1.00 93.88 83 ASP A N 1
ATOM 661 C CA . ASP A 1 83 ? -8.735 -12.640 1.261 1.00 93.88 83 ASP A CA 1
ATOM 662 C C . ASP A 1 83 ? -8.294 -12.617 2.741 1.00 93.88 83 ASP A C 1
ATOM 664 O O . ASP A 1 83 ? -7.104 -12.469 3.031 1.00 93.88 83 ASP A O 1
ATOM 668 N N . ARG A 1 84 ? -9.218 -12.812 3.699 1.00 91.44 84 ARG A N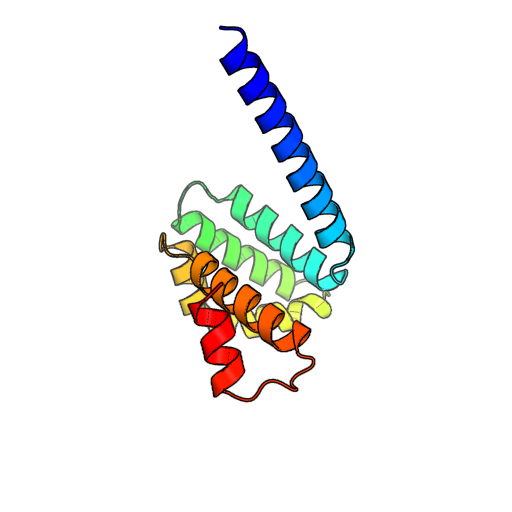 1
ATOM 669 C CA . ARG A 1 84 ? -8.973 -12.663 5.149 1.00 91.44 84 ARG A CA 1
ATOM 670 C C . ARG A 1 84 ? -7.721 -13.380 5.640 1.00 91.44 84 ARG A C 1
ATOM 672 O O . ARG A 1 84 ? -6.922 -12.787 6.361 1.00 91.44 84 ARG A O 1
ATOM 679 N N . GLN A 1 85 ? -7.518 -14.631 5.231 1.00 91.50 85 GLN A N 1
ATOM 680 C CA . GLN A 1 85 ? -6.340 -15.394 5.644 1.00 91.50 85 GLN A CA 1
ATOM 681 C C . GLN A 1 85 ? -5.039 -14.735 5.163 1.00 91.50 85 GLN A C 1
ATOM 683 O O . GLN A 1 85 ? -4.079 -14.640 5.922 1.00 91.50 85 GLN A O 1
ATOM 688 N N . ALA A 1 86 ? -5.005 -14.255 3.917 1.00 91.12 86 ALA A N 1
ATOM 689 C CA . ALA A 1 86 ? -3.834 -13.582 3.367 1.00 91.12 86 ALA A CA 1
ATOM 690 C C . ALA A 1 86 ? -3.567 -12.249 4.082 1.00 91.12 86 ALA A C 1
ATOM 692 O O . ALA A 1 86 ? -2.413 -11.928 4.360 1.00 91.12 86 ALA A O 1
ATOM 693 N N . VAL A 1 87 ? -4.624 -11.509 4.426 1.00 90.25 87 VAL A N 1
ATOM 694 C CA . VAL A 1 87 ? -4.529 -10.248 5.176 1.00 90.25 87 VAL A CA 1
ATOM 695 C C . VAL A 1 87 ? -3.989 -10.483 6.586 1.00 90.25 87 VAL A C 1
ATOM 697 O O . VAL A 1 87 ? -3.062 -9.792 6.991 1.00 90.25 87 VAL A O 1
ATOM 700 N N . GLN A 1 88 ? -4.496 -11.489 7.303 1.00 89.50 88 GLN A N 1
ATOM 701 C CA . GLN A 1 88 ? -3.990 -11.869 8.628 1.00 89.50 88 GLN A CA 1
ATOM 702 C C . GLN A 1 88 ? -2.523 -12.300 8.570 1.00 89.50 88 GLN A C 1
ATOM 704 O O . GLN A 1 88 ? -1.702 -11.790 9.322 1.00 89.50 88 GLN A O 1
ATOM 709 N N . CYS A 1 89 ? -2.149 -13.147 7.605 1.00 89.69 89 CYS A N 1
ATOM 710 C CA . CYS A 1 89 ? -0.743 -13.494 7.398 1.00 89.69 89 CYS A CA 1
ATOM 711 C C . CYS A 1 89 ? 0.130 -12.264 7.097 1.00 89.69 89 CYS A C 1
ATOM 713 O O . CYS A 1 89 ? 1.296 -12.248 7.477 1.00 89.69 89 CYS A O 1
ATOM 715 N N . GLY A 1 90 ? -0.414 -11.244 6.428 1.00 88.12 90 GLY A N 1
ATOM 716 C CA . GLY A 1 90 ? 0.272 -9.975 6.185 1.00 88.12 90 GLY A CA 1
ATOM 717 C C . GLY A 1 90 ? 0.468 -9.108 7.435 1.00 88.12 90 GLY A C 1
ATOM 718 O O . GLY A 1 90 ? 1.368 -8.272 7.428 1.00 88.12 90 GLY A O 1
ATOM 719 N N . LEU A 1 91 ? -0.338 -9.306 8.484 1.00 87.00 91 LEU A N 1
ATOM 720 C CA . LEU A 1 91 ? -0.179 -8.659 9.793 1.00 87.00 91 LEU A CA 1
ATOM 721 C C . LEU A 1 91 ? 0.766 -9.459 10.705 1.00 87.00 91 LEU A C 1
ATOM 723 O O . LEU A 1 91 ? 1.621 -8.886 11.371 1.00 87.00 91 LEU A O 1
ATOM 727 N N . ASP A 1 92 ? 0.662 -10.789 10.692 1.00 87.88 92 ASP A N 1
ATOM 728 C CA . ASP A 1 92 ? 1.447 -11.665 11.568 1.00 87.88 92 ASP A CA 1
ATOM 729 C C . ASP A 1 92 ? 2.909 -11.830 11.126 1.00 87.88 92 ASP A C 1
ATOM 731 O O . ASP A 1 92 ? 3.812 -12.003 11.951 1.00 87.88 92 ASP A O 1
ATOM 735 N N . LEU A 1 93 ? 3.158 -11.870 9.813 1.00 87.88 93 LEU A N 1
ATOM 736 C CA . LEU A 1 93 ? 4.459 -12.250 9.273 1.00 87.88 93 LEU A CA 1
ATOM 737 C C . LEU A 1 93 ? 5.316 -11.024 8.938 1.00 87.88 93 LEU A C 1
ATOM 739 O O . LEU A 1 93 ? 4.834 -10.066 8.340 1.00 87.88 93 LEU A O 1
ATOM 743 N N . PRO A 1 94 ? 6.641 -11.083 9.163 1.00 85.25 94 PRO A N 1
ATOM 744 C CA . PRO A 1 94 ? 7.553 -9.987 8.828 1.00 85.25 94 PRO A CA 1
ATOM 745 C C . PRO A 1 94 ? 7.843 -9.881 7.317 1.00 85.25 94 PRO A C 1
ATOM 747 O O . PRO A 1 94 ? 8.784 -9.198 6.905 1.00 85.25 94 PRO A O 1
ATOM 750 N N . TYR A 1 95 ? 7.103 -10.606 6.475 1.00 86.62 95 TYR A N 1
ATOM 751 C CA . TYR A 1 95 ? 7.325 -10.646 5.035 1.00 86.62 95 TYR A CA 1
ATOM 752 C C . TYR A 1 95 ? 6.516 -9.556 4.340 1.00 86.62 95 TYR A C 1
ATOM 754 O O . TYR A 1 95 ? 5.325 -9.404 4.581 1.00 86.62 95 TYR A O 1
ATOM 762 N N . SER A 1 96 ? 7.147 -8.838 3.408 1.00 84.25 96 SER A N 1
ATOM 763 C CA . SER A 1 96 ? 6.453 -7.873 2.556 1.00 84.25 96 SER A CA 1
ATOM 764 C C . SER A 1 96 ? 6.704 -8.151 1.080 1.00 84.25 96 SER A C 1
ATOM 766 O O . SER A 1 96 ? 7.782 -8.592 0.672 1.00 84.25 96 SER A O 1
ATOM 768 N N . ASN A 1 97 ? 5.715 -7.821 0.251 1.00 87.25 97 ASN A N 1
ATOM 769 C CA . ASN A 1 97 ? 5.837 -7.892 -1.204 1.00 87.25 97 ASN A CA 1
ATOM 770 C C . ASN A 1 97 ? 6.606 -6.704 -1.806 1.00 87.25 97 ASN A C 1
ATOM 772 O O . ASN A 1 97 ? 6.739 -6.629 -3.026 1.00 87.25 97 ASN A O 1
ATOM 776 N N . GLY A 1 98 ? 7.159 -5.794 -0.993 1.00 87.38 98 GLY A N 1
ATOM 777 C CA . GLY A 1 98 ? 7.733 -4.533 -1.473 1.00 87.38 98 GLY A CA 1
ATOM 778 C C . GLY A 1 98 ? 8.859 -4.708 -2.499 1.00 87.38 98 GLY A C 1
ATOM 779 O O . GLY A 1 98 ? 8.893 -4.011 -3.514 1.00 87.38 98 GLY A O 1
ATOM 780 N N . ALA A 1 99 ? 9.755 -5.680 -2.295 1.00 87.25 99 ALA A N 1
ATOM 781 C CA . ALA A 1 99 ? 10.830 -5.963 -3.252 1.00 87.25 99 ALA A CA 1
ATOM 782 C C . ALA A 1 99 ? 10.281 -6.496 -4.590 1.00 87.25 99 ALA A C 1
ATOM 784 O O . ALA A 1 99 ? 10.671 -6.031 -5.666 1.00 87.25 99 ALA A O 1
ATOM 785 N N . THR A 1 100 ? 9.333 -7.432 -4.522 1.00 91.44 100 THR A N 1
ATOM 786 C CA . THR A 1 100 ? 8.662 -8.025 -5.687 1.00 91.44 100 THR A CA 1
ATOM 787 C C . THR A 1 100 ? 7.876 -6.975 -6.471 1.00 91.44 100 THR A C 1
ATOM 789 O O . THR A 1 100 ? 7.978 -6.894 -7.697 1.00 91.44 100 THR A O 1
ATOM 792 N N . GLU A 1 101 ? 7.132 -6.115 -5.778 1.00 91.25 101 GLU A N 1
ATOM 793 C CA . GLU A 1 101 ? 6.394 -5.006 -6.382 1.00 91.25 101 GLU A CA 1
ATOM 794 C C . GLU A 1 101 ? 7.321 -3.982 -7.035 1.00 91.25 101 GLU A C 1
ATOM 796 O O . GLU A 1 101 ? 7.036 -3.519 -8.142 1.00 91.25 101 GLU A O 1
ATOM 801 N N . GLY A 1 102 ? 8.469 -3.689 -6.417 1.00 91.94 102 GLY A N 1
ATOM 802 C CA . GLY A 1 102 ? 9.503 -2.837 -7.001 1.00 91.94 102 GLY A CA 1
ATOM 803 C C . GLY A 1 102 ? 10.019 -3.376 -8.338 1.00 91.94 102 GLY A C 1
ATOM 804 O O . GLY A 1 102 ? 10.068 -2.644 -9.333 1.00 91.94 102 GLY A O 1
ATOM 805 N N . ILE A 1 103 ? 10.332 -4.675 -8.399 1.00 91.62 103 ILE A N 1
ATOM 806 C CA . ILE A 1 103 ? 10.759 -5.358 -9.633 1.00 91.62 103 ILE A CA 1
ATOM 807 C C . ILE A 1 103 ? 9.643 -5.332 -10.686 1.00 91.62 103 ILE A C 1
ATOM 809 O O . ILE A 1 103 ? 9.893 -5.014 -11.857 1.00 91.62 103 ILE A O 1
ATOM 813 N N . ASN A 1 104 ? 8.402 -5.607 -10.282 1.00 93.75 104 ASN A N 1
ATOM 814 C CA . ASN A 1 104 ? 7.241 -5.558 -11.168 1.00 93.75 104 ASN A CA 1
ATOM 815 C C . ASN A 1 104 ? 7.027 -4.154 -11.739 1.00 93.75 104 ASN A C 1
ATOM 817 O O . ASN A 1 104 ? 6.776 -4.005 -12.938 1.00 93.75 104 ASN A O 1
ATOM 821 N N . ASN A 1 105 ? 7.168 -3.114 -10.918 1.00 93.62 105 ASN A N 1
ATOM 822 C CA . ASN A 1 105 ? 7.036 -1.732 -11.354 1.00 93.62 105 ASN A CA 1
ATOM 823 C C . ASN A 1 105 ? 8.157 -1.331 -12.327 1.00 93.62 105 ASN A C 1
ATOM 825 O O . ASN A 1 105 ? 7.865 -0.795 -13.398 1.00 93.62 105 ASN A O 1
ATOM 829 N N . LYS A 1 106 ? 9.424 -1.674 -12.032 1.00 91.19 106 LYS A N 1
ATOM 830 C CA . LYS A 1 106 ? 10.562 -1.459 -12.954 1.00 91.19 106 LYS A CA 1
ATOM 831 C C . LYS A 1 106 ? 10.303 -2.145 -14.298 1.00 91.19 106 LYS A C 1
ATOM 833 O O . LYS A 1 106 ? 10.454 -1.531 -15.353 1.00 91.19 106 LYS A O 1
ATOM 838 N N . THR A 1 107 ? 9.829 -3.387 -14.268 1.00 91.31 107 THR A N 1
ATOM 839 C CA . THR A 1 107 ? 9.504 -4.161 -15.474 1.00 91.31 107 THR A CA 1
ATOM 840 C C . THR A 1 107 ? 8.375 -3.516 -16.283 1.00 91.31 107 THR A C 1
ATOM 842 O O . THR A 1 107 ? 8.505 -3.331 -17.497 1.00 91.31 107 THR A O 1
ATOM 845 N N . LYS A 1 108 ? 7.280 -3.109 -15.625 1.00 91.06 108 LYS A N 1
ATOM 846 C CA . LYS A 1 108 ? 6.162 -2.391 -16.263 1.00 91.06 108 LYS A CA 1
ATOM 847 C C . LYS A 1 108 ? 6.630 -1.069 -16.878 1.00 91.06 108 LYS A C 1
ATOM 849 O O . LYS A 1 108 ? 6.226 -0.756 -17.998 1.00 91.06 108 LYS A O 1
ATOM 854 N N . LEU A 1 109 ? 7.501 -0.325 -16.198 1.00 92.75 109 LEU A N 1
ATOM 855 C CA . LEU A 1 109 ? 8.077 0.921 -16.703 1.00 92.75 109 LEU A CA 1
ATOM 856 C C . LEU A 1 109 ? 8.919 0.689 -17.964 1.00 92.75 109 LEU A C 1
ATOM 858 O O . LEU A 1 109 ? 8.689 1.353 -18.973 1.00 92.75 109 LEU A O 1
ATOM 862 N N . LEU A 1 110 ? 9.838 -0.281 -17.944 1.00 90.06 110 LEU A N 1
ATOM 863 C CA . LEU A 1 110 ? 10.667 -0.625 -19.106 1.00 90.06 110 LEU A CA 1
ATOM 864 C C . LEU A 1 110 ? 9.813 -1.036 -20.313 1.00 90.06 110 LEU A C 1
ATOM 866 O O . LEU A 1 110 ? 10.072 -0.599 -21.435 1.00 90.06 110 LEU A O 1
ATOM 870 N N . LYS A 1 111 ? 8.745 -1.810 -20.085 1.00 89.50 111 LYS A N 1
ATOM 871 C CA . LYS A 1 111 ? 7.768 -2.151 -21.128 1.00 89.50 111 LYS A CA 1
ATOM 872 C C . LYS A 1 111 ? 7.063 -0.899 -21.674 1.00 89.50 111 LYS A C 1
ATOM 874 O O . LYS A 1 111 ? 6.987 -0.734 -22.893 1.00 89.50 111 LYS A O 1
ATOM 879 N N . ARG A 1 112 ? 6.594 0.008 -20.804 1.00 92.38 112 ARG A N 1
ATOM 880 C CA . ARG A 1 112 ? 5.916 1.267 -21.186 1.00 92.38 112 ARG A CA 1
ATOM 881 C C . ARG A 1 112 ? 6.820 2.223 -21.968 1.00 92.38 112 ARG A C 1
ATOM 883 O O . ARG A 1 112 ? 6.354 2.807 -22.936 1.00 92.38 112 ARG A O 1
ATOM 890 N N . GLN A 1 113 ? 8.108 2.320 -21.631 1.00 90.81 113 GLN A N 1
ATOM 891 C CA . GLN A 1 113 ? 9.085 3.128 -22.383 1.00 90.81 113 GLN A CA 1
ATOM 892 C C . GLN A 1 113 ? 9.234 2.684 -23.846 1.00 90.81 113 GLN A C 1
ATOM 894 O O . GLN A 1 113 ? 9.600 3.480 -24.704 1.00 90.81 113 GLN A O 1
ATOM 899 N N . THR A 1 114 ? 8.953 1.414 -24.141 1.00 88.94 114 THR A N 1
ATOM 900 C CA . THR A 1 114 ? 8.957 0.887 -25.515 1.00 88.94 114 THR A CA 1
ATOM 901 C C . THR A 1 114 ? 7.592 0.987 -26.192 1.00 88.94 114 THR A C 1
ATOM 903 O O . THR A 1 114 ? 7.446 0.520 -27.317 1.00 88.94 114 THR A O 1
ATOM 906 N N . TYR A 1 115 ? 6.582 1.551 -25.518 1.00 85.69 115 TYR A N 1
ATOM 907 C CA . TYR A 1 115 ? 5.183 1.581 -25.958 1.00 85.69 115 TYR A CA 1
ATOM 908 C C . TYR A 1 115 ? 4.659 0.203 -26.400 1.00 85.69 115 TYR A C 1
ATOM 910 O O . TYR A 1 115 ? 3.882 0.093 -27.342 1.00 85.69 115 TYR A O 1
ATOM 918 N N . GLY A 1 116 ? 5.138 -0.872 -25.761 1.00 80.12 116 GLY A N 1
ATOM 919 C CA . GLY A 1 116 ? 4.794 -2.248 -26.134 1.00 80.12 116 GLY A CA 1
ATOM 920 C C . GLY A 1 116 ? 5.413 -2.747 -27.448 1.00 80.12 116 GLY A C 1
ATOM 921 O O . GLY A 1 116 ? 5.121 -3.866 -27.851 1.00 80.12 116 GLY A O 1
ATOM 922 N N . ARG A 1 117 ? 6.285 -1.965 -28.100 1.00 83.44 117 ARG A N 1
ATOM 923 C CA . ARG A 1 117 ? 6.941 -2.321 -29.374 1.00 83.44 117 ARG A CA 1
ATOM 924 C C . ARG A 1 117 ? 8.148 -3.243 -29.200 1.00 83.44 117 ARG A C 1
ATOM 926 O O . ARG A 1 117 ? 8.662 -3.771 -30.180 1.00 83.44 117 ARG A O 1
ATOM 933 N N . ALA A 1 118 ? 8.623 -3.435 -27.970 1.00 83.94 118 ALA A N 1
ATOM 934 C CA . ALA A 1 118 ? 9.661 -4.416 -27.691 1.00 83.94 118 ALA A CA 1
ATOM 935 C C . ALA A 1 118 ? 9.060 -5.821 -27.582 1.00 83.94 118 ALA A C 1
ATOM 937 O O . ALA A 1 118 ? 8.292 -6.108 -26.662 1.00 83.94 118 ALA A O 1
ATOM 938 N N . GLY A 1 119 ? 9.465 -6.709 -28.493 1.00 86.94 119 GLY A N 1
ATOM 939 C CA . GLY A 1 119 ? 9.258 -8.148 -28.336 1.00 86.94 119 GLY A CA 1
ATOM 940 C C . GLY A 1 119 ? 10.032 -8.711 -27.137 1.00 86.94 119 GLY A C 1
ATOM 941 O O . GLY A 1 119 ? 10.882 -8.036 -26.546 1.00 86.94 119 GLY A O 1
ATOM 942 N N . PHE A 1 120 ? 9.769 -9.972 -26.786 1.00 89.69 120 PHE A N 1
ATOM 943 C CA . PHE A 1 120 ? 10.331 -10.608 -25.587 1.00 89.69 120 PHE A CA 1
ATOM 944 C C . PHE A 1 120 ? 11.864 -10.532 -25.509 1.00 89.69 120 PHE A C 1
ATOM 946 O O . PHE A 1 120 ? 12.401 -10.194 -24.458 1.00 89.69 120 PHE A O 1
ATOM 953 N N . ALA A 1 121 ? 12.570 -10.775 -26.619 1.00 91.94 121 ALA A N 1
ATOM 954 C CA . ALA A 1 121 ? 14.033 -10.738 -26.658 1.00 91.94 121 ALA A CA 1
ATOM 955 C C . ALA A 1 121 ? 14.602 -9.369 -26.239 1.00 91.94 121 ALA A C 1
ATOM 957 O O . ALA A 1 121 ? 15.490 -9.298 -25.388 1.00 91.94 121 ALA A O 1
ATOM 958 N N . LEU A 1 122 ? 14.039 -8.283 -26.779 1.00 90.19 122 LEU A N 1
ATOM 959 C CA . LEU A 1 122 ? 14.465 -6.918 -26.470 1.00 90.19 122 LEU A CA 1
ATOM 960 C C . LEU A 1 122 ? 14.083 -6.515 -25.039 1.00 90.19 122 LEU A C 1
ATOM 962 O O . LEU A 1 122 ? 14.869 -5.877 -24.341 1.00 90.19 122 LEU A O 1
ATOM 966 N N . LEU A 1 123 ? 12.897 -6.916 -24.571 1.00 90.88 123 LEU A N 1
ATOM 967 C CA . LEU A 1 123 ? 12.480 -6.663 -23.192 1.00 90.88 123 LEU A CA 1
ATOM 968 C C . LEU A 1 123 ? 13.377 -7.408 -22.189 1.00 90.88 123 LEU A C 1
ATOM 970 O O . LEU A 1 123 ? 13.814 -6.811 -21.208 1.00 90.88 123 LEU A O 1
ATOM 974 N N . ARG A 1 124 ? 13.718 -8.673 -22.465 1.00 91.00 124 ARG A N 1
ATOM 975 C CA . ARG A 1 124 ? 14.642 -9.476 -21.651 1.00 91.00 124 ARG A CA 1
ATOM 976 C C . ARG A 1 124 ? 16.023 -8.829 -21.572 1.00 91.00 124 ARG A C 1
ATOM 978 O O . ARG A 1 124 ? 16.561 -8.711 -20.477 1.00 91.00 124 ARG A O 1
ATOM 985 N N . GLN A 1 125 ? 16.580 -8.384 -22.702 1.00 92.50 125 GLN A N 1
ATOM 986 C CA . GLN A 1 125 ? 17.857 -7.661 -22.715 1.00 92.50 125 GLN A CA 1
ATOM 987 C C . GLN A 1 125 ? 17.792 -6.401 -21.848 1.00 92.50 125 GLN A C 1
ATOM 989 O O . GLN A 1 125 ? 18.666 -6.191 -21.016 1.00 92.50 125 GLN A O 1
ATOM 994 N N . ARG A 1 126 ? 16.728 -5.600 -21.965 1.00 89.50 126 ARG A N 1
ATOM 995 C CA . ARG A 1 126 ? 16.567 -4.391 -21.144 1.00 89.50 126 ARG A CA 1
ATOM 996 C C . ARG A 1 126 ? 16.424 -4.692 -19.657 1.00 89.50 126 ARG A C 1
ATOM 998 O O . ARG A 1 126 ? 16.913 -3.904 -18.865 1.00 89.50 126 ARG A O 1
ATOM 1005 N N . ILE A 1 127 ? 15.761 -5.776 -19.264 1.00 90.19 127 ILE A N 1
ATOM 1006 C CA . ILE A 1 127 ? 15.612 -6.137 -17.846 1.00 90.19 127 ILE A CA 1
ATOM 1007 C C . ILE A 1 127 ? 16.948 -6.599 -17.254 1.00 90.19 127 ILE A C 1
ATOM 1009 O O . ILE A 1 127 ? 17.294 -6.177 -16.158 1.00 90.19 127 ILE A O 1
ATOM 1013 N N . LEU A 1 128 ? 17.695 -7.441 -17.975 1.00 91.44 128 LEU A N 1
ATOM 1014 C CA . LEU A 1 128 ? 18.942 -8.033 -17.477 1.00 91.44 128 LEU A CA 1
ATOM 1015 C C . LEU A 1 128 ? 20.138 -7.071 -17.502 1.00 91.44 128 LEU A C 1
ATOM 1017 O O . LEU A 1 128 ? 21.099 -7.296 -16.776 1.00 91.44 128 LEU A O 1
ATOM 1021 N N . LEU A 1 129 ? 20.095 -6.036 -18.347 1.00 87.75 129 LEU A N 1
ATOM 1022 C CA . LEU A 1 129 ? 21.190 -5.079 -18.541 1.00 87.75 129 LEU A CA 1
ATOM 1023 C C . LEU A 1 129 ? 20.943 -3.708 -17.871 1.00 87.75 129 LEU A C 1
ATOM 1025 O O . LEU A 1 129 ? 21.730 -2.794 -18.099 1.00 87.75 129 LEU A O 1
ATOM 1029 N N . ASN A 1 130 ? 19.855 -3.545 -17.098 1.00 65.62 130 ASN A N 1
ATOM 1030 C CA . ASN A 1 130 ? 19.519 -2.308 -16.361 1.00 65.62 130 ASN A CA 1
ATOM 1031 C C . ASN A 1 130 ? 19.915 -2.346 -14.888 1.00 65.62 130 ASN A C 1
ATOM 1033 O O . ASN A 1 130 ? 19.320 -3.168 -14.150 1.00 65.62 130 ASN A O 1
#

pLDDT: mean 87.15, std 6.72, range [61.72, 94.69]